Protein AF-A0A923TIR8-F1 (afdb_monomer_lite)

Secondary structure (DSSP, 8-state):
-HHHHHHTT--PPPEE-GGGG-TTS---TTTTT-EEEESSPPTT-S-HHHHHHHHHHHHHHGGG----HHHHHHHHHHHHHHHHHHHH-S---HHHHHHHHHT-EEGGGGGTSSPEE-GGGGGGGT-S--EEEEEEEETTEEEE-S--EE-----

pLDDT: mean 88.92, std 9.32, range [57.0, 98.06]

Structure (mmCIF, N/CA/C/O backbone):
data_AF-A0A923TIR8-F1
#
_entry.id   AF-A0A923TIR8-F1
#
loop_
_atom_site.group_PDB
_atom_site.id
_atom_site.type_symbol
_atom_site.label_atom_id
_atom_site.label_alt_id
_atom_site.label_comp_id
_atom_site.label_asym_id
_atom_site.label_entity_id
_atom_site.label_seq_id
_atom_site.pdbx_PDB_ins_code
_atom_site.Cartn_x
_atom_site.Cartn_y
_atom_site.Cartn_z
_atom_site.occupancy
_atom_site.B_iso_or_equiv
_atom_site.auth_seq_id
_atom_site.auth_comp_id
_atom_site.auth_asym_id
_atom_site.auth_atom_id
_atom_site.pdbx_PDB_model_num
ATOM 1 N N . LEU A 1 1 ? 6.838 9.737 -20.663 1.00 83.56 1 LEU A N 1
ATOM 2 C CA . LEU A 1 1 ? 8.275 10.077 -20.534 1.00 83.56 1 LEU A CA 1
ATOM 3 C C . LEU A 1 1 ? 9.174 8.936 -21.012 1.00 83.56 1 LEU A C 1
ATOM 5 O O . LEU A 1 1 ? 9.885 9.154 -21.979 1.00 83.56 1 LEU A O 1
ATOM 9 N N . GLN A 1 2 ? 9.085 7.731 -20.436 1.00 90.56 2 GLN A N 1
ATOM 10 C CA . GLN A 1 2 ? 9.920 6.571 -20.815 1.00 90.56 2 GLN A CA 1
ATOM 11 C C . GLN A 1 2 ? 9.923 6.267 -22.318 1.00 90.56 2 GLN A C 1
ATOM 13 O O . GLN A 1 2 ? 10.976 6.232 -22.936 1.00 90.56 2 GLN A O 1
ATOM 18 N N . GLN A 1 3 ? 8.749 6.217 -22.954 1.00 89.62 3 GLN A N 1
ATOM 19 C CA . GLN A 1 3 ? 8.660 6.037 -24.408 1.00 89.62 3 GLN A CA 1
ATOM 20 C C . GLN A 1 3 ? 9.440 7.099 -25.210 1.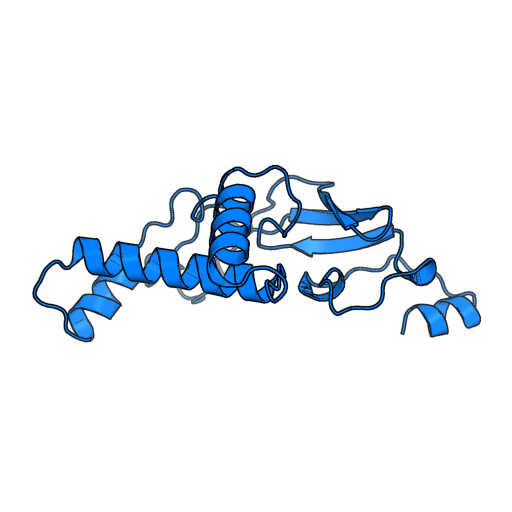00 89.62 3 GLN A C 1
ATOM 22 O O . GLN A 1 3 ? 9.966 6.814 -26.282 1.00 89.62 3 GLN A O 1
ATOM 27 N N . ALA A 1 4 ? 9.508 8.342 -24.722 1.00 92.00 4 ALA A N 1
ATOM 28 C CA . ALA A 1 4 ? 10.291 9.384 -25.378 1.00 92.00 4 ALA A CA 1
ATOM 29 C C . ALA A 1 4 ? 11.801 9.167 -25.185 1.00 92.00 4 ALA A C 1
ATOM 31 O O . ALA A 1 4 ? 12.554 9.400 -26.124 1.00 92.00 4 ALA A O 1
ATOM 32 N N . GLN A 1 5 ? 12.222 8.681 -24.013 1.00 93.56 5 GLN A N 1
ATOM 33 C CA . GLN A 1 5 ? 13.615 8.329 -23.714 1.00 93.56 5 GLN A CA 1
ATOM 34 C C . GLN A 1 5 ? 14.084 7.152 -24.585 1.00 93.56 5 GLN A C 1
ATOM 36 O O . GLN A 1 5 ? 15.131 7.247 -25.223 1.00 93.56 5 GLN A O 1
ATOM 41 N N . ASP A 1 6 ? 13.248 6.122 -24.742 1.00 89.50 6 ASP A N 1
ATOM 42 C CA . ASP A 1 6 ? 13.529 4.984 -25.625 1.00 89.50 6 ASP A CA 1
ATOM 43 C C . ASP A 1 6 ? 13.703 5.398 -27.08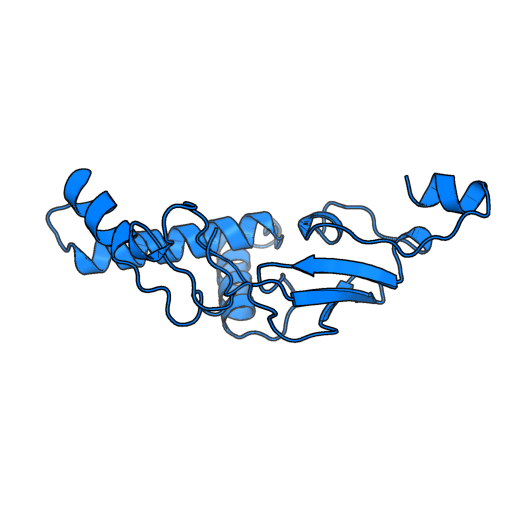9 1.00 89.50 6 ASP A C 1
ATOM 45 O O . ASP A 1 6 ? 14.630 4.935 -27.757 1.00 89.50 6 ASP A O 1
ATOM 49 N N . ARG A 1 7 ? 12.855 6.311 -27.590 1.00 92.81 7 ARG A N 1
ATOM 50 C CA . ARG A 1 7 ? 12.996 6.873 -28.948 1.00 92.81 7 ARG A CA 1
ATOM 51 C C . ARG A 1 7 ? 14.300 7.651 -29.137 1.00 92.81 7 ARG A C 1
ATOM 53 O O . ARG A 1 7 ? 14.779 7.737 -30.260 1.00 92.81 7 ARG A O 1
ATOM 60 N N . ALA A 1 8 ? 14.869 8.189 -28.060 1.00 95.75 8 ALA A N 1
ATOM 61 C CA . ALA A 1 8 ? 16.163 8.867 -28.057 1.00 95.75 8 ALA A CA 1
ATOM 62 C C . ALA A 1 8 ? 17.340 7.920 -27.744 1.00 95.75 8 ALA A C 1
ATOM 64 O O . ALA A 1 8 ? 18.441 8.390 -27.473 1.00 95.75 8 ALA A O 1
ATOM 65 N N . ALA A 1 9 ? 17.111 6.598 -27.741 1.00 93.69 9 ALA A N 1
ATOM 66 C CA . ALA A 1 9 ? 18.085 5.577 -27.349 1.00 93.69 9 ALA A CA 1
ATOM 67 C C . ALA A 1 9 ? 18.675 5.769 -25.934 1.00 93.69 9 ALA A C 1
ATOM 69 O O . ALA A 1 9 ? 19.734 5.228 -25.617 1.00 93.69 9 ALA A O 1
ATOM 70 N N . TYR A 1 10 ? 17.977 6.496 -25.059 1.00 94.50 10 TYR A N 1
ATOM 71 C CA . TYR A 1 10 ? 18.366 6.707 -23.670 1.00 94.50 10 TYR A CA 1
ATOM 72 C C . TYR A 1 10 ? 17.595 5.747 -22.761 1.00 94.50 10 TYR A C 1
ATOM 74 O O . TYR A 1 10 ? 16.377 5.853 -22.637 1.00 94.50 10 TYR A O 1
ATOM 82 N N . ARG A 1 11 ? 18.306 4.809 -22.124 1.00 91.25 11 ARG A N 1
ATOM 83 C CA . ARG A 1 11 ? 17.723 3.715 -21.323 1.00 91.25 11 ARG A CA 1
ATOM 84 C C . ARG A 1 11 ? 18.289 3.693 -19.896 1.00 91.25 11 ARG A C 1
ATOM 86 O O . ARG A 1 11 ? 19.085 2.809 -19.574 1.00 91.25 11 ARG A O 1
ATOM 93 N N . PRO A 1 12 ? 17.969 4.687 -19.049 1.00 94.62 12 PRO A N 1
ATOM 94 C CA . PRO A 1 12 ? 18.410 4.679 -17.661 1.00 94.62 12 PRO A CA 1
ATOM 95 C C . PRO A 1 12 ? 17.671 3.600 -16.861 1.00 94.62 12 PRO A C 1
ATOM 97 O O . PRO A 1 12 ? 16.642 3.072 -17.282 1.00 94.62 12 PRO A O 1
ATOM 100 N N . VAL A 1 13 ? 18.151 3.322 -15.650 1.00 93.94 13 VAL A N 1
ATOM 101 C CA . VAL A 1 13 ? 17.337 2.596 -14.671 1.00 93.94 13 VAL A CA 1
ATOM 102 C C . VAL A 1 13 ? 16.152 3.480 -14.288 1.00 93.94 13 VAL A C 1
ATOM 104 O O . VAL A 1 13 ? 16.331 4.599 -13.809 1.00 93.94 13 VAL A O 1
ATOM 107 N N . HIS A 1 14 ? 14.939 2.978 -14.500 1.00 95.25 14 HIS A N 1
ATOM 108 C CA . HIS A 1 14 ? 13.724 3.677 -14.109 1.00 95.25 14 HIS A CA 1
ATOM 109 C C . HIS A 1 14 ? 13.297 3.283 -12.698 1.00 95.25 14 HIS A C 1
ATOM 111 O O . HIS A 1 14 ? 13.240 2.098 -12.367 1.00 95.25 14 HIS A O 1
ATOM 117 N N . VAL A 1 15 ? 12.950 4.290 -11.899 1.00 95.06 15 VAL A N 1
ATOM 118 C CA . VAL A 1 15 ? 12.338 4.135 -10.579 1.00 95.06 15 VAL A CA 1
ATOM 119 C C . VAL A 1 15 ? 11.064 4.972 -10.543 1.00 95.06 15 VAL A C 1
ATOM 121 O O . VAL A 1 15 ? 11.047 6.093 -11.052 1.00 95.06 15 VAL A O 1
ATOM 124 N N . ALA A 1 16 ? 10.000 4.429 -9.964 1.00 94.56 16 ALA A N 1
ATOM 125 C CA . ALA A 1 16 ? 8.713 5.095 -9.858 1.00 94.56 16 ALA A CA 1
ATOM 126 C C . ALA A 1 16 ? 8.028 4.833 -8.507 1.00 94.56 16 ALA A C 1
ATOM 128 O O . ALA A 1 16 ? 8.452 3.993 -7.712 1.00 94.56 16 ALA A O 1
ATOM 129 N N . VAL A 1 17 ? 6.954 5.580 -8.266 1.00 93.50 17 VAL A N 1
ATOM 130 C CA . VAL A 1 17 ? 6.059 5.437 -7.107 1.00 93.50 17 VAL A CA 1
ATOM 131 C C . VAL A 1 17 ? 4.940 4.423 -7.402 1.00 93.50 17 VAL A C 1
ATOM 133 O O . VAL A 1 17 ? 4.707 4.116 -8.574 1.00 93.50 17 VAL A O 1
ATOM 136 N N . PRO A 1 18 ? 4.194 3.927 -6.397 1.00 91.94 18 PRO A N 1
ATOM 137 C CA . PRO A 1 18 ? 3.235 2.823 -6.562 1.00 91.94 18 PRO A CA 1
ATOM 138 C C . PRO A 1 18 ? 2.137 3.056 -7.599 1.00 91.94 18 PRO A C 1
ATOM 140 O O . PRO A 1 18 ? 1.697 2.115 -8.254 1.00 91.94 18 PRO A O 1
ATOM 143 N N . LEU A 1 19 ? 1.735 4.313 -7.811 1.00 91.81 19 LEU A N 1
ATOM 144 C CA . LEU A 1 19 ? 0.763 4.682 -8.845 1.00 91.81 19 LEU A CA 1
ATOM 145 C C . LEU A 1 19 ? 1.200 4.281 -10.258 1.00 91.81 19 LEU A C 1
ATOM 147 O O . LEU A 1 19 ? 0.364 4.153 -11.143 1.00 91.81 19 LEU A O 1
ATOM 151 N N . PHE A 1 20 ? 2.493 4.050 -10.485 1.00 93.00 20 PHE A N 1
ATOM 152 C CA . PHE A 1 20 ? 3.013 3.633 -11.782 1.00 93.00 20 PHE A CA 1
ATOM 153 C C . PHE A 1 20 ? 2.482 2.273 -12.249 1.00 93.00 20 PHE A C 1
ATOM 155 O O . PHE A 1 20 ? 2.419 2.032 -13.451 1.00 93.00 20 PHE A O 1
ATOM 162 N N . VAL A 1 21 ? 2.090 1.400 -11.320 1.00 90.19 21 VAL A N 1
ATOM 163 C CA . VAL A 1 21 ? 1.509 0.075 -11.605 1.00 90.19 21 VAL A CA 1
ATOM 164 C C . VAL A 1 21 ? 0.009 0.026 -11.328 1.00 90.19 21 VAL A C 1
ATOM 166 O O . VAL A 1 21 ? -0.581 -1.051 -11.252 1.00 90.19 21 VAL A O 1
ATOM 169 N N . ASP A 1 22 ? -0.619 1.191 -11.174 1.00 89.38 22 ASP A N 1
ATOM 170 C CA . ASP A 1 22 ? -2.065 1.296 -11.069 1.00 89.38 22 ASP A CA 1
ATOM 171 C C . ASP A 1 22 ? -2.729 0.750 -12.350 1.00 89.38 22 ASP A C 1
ATOM 173 O O . ASP A 1 22 ? -2.237 1.022 -13.451 1.00 89.38 22 ASP A O 1
ATOM 177 N N . PRO A 1 23 ? -3.854 0.017 -12.256 1.00 86.31 23 PRO A N 1
ATOM 178 C CA . PRO A 1 23 ? -4.559 -0.489 -13.435 1.00 86.31 23 PRO A CA 1
ATOM 179 C C . PRO A 1 23 ? -4.998 0.594 -14.430 1.00 86.31 23 PRO A C 1
ATOM 181 O O . PRO A 1 23 ? -5.255 0.285 -15.592 1.00 86.31 23 PRO A O 1
ATOM 184 N N . THR A 1 24 ? -5.111 1.851 -13.991 1.00 84.06 24 THR A N 1
ATOM 185 C CA . THR A 1 24 ? -5.435 2.993 -14.859 1.00 84.06 24 THR A CA 1
ATOM 186 C C . THR A 1 24 ? -4.231 3.512 -15.651 1.00 84.06 24 THR A C 1
ATOM 188 O O . THR A 1 24 ? -4.408 4.238 -16.633 1.00 84.06 24 THR A O 1
ATOM 191 N N . VAL A 1 25 ? -3.007 3.122 -15.281 1.00 87.38 25 VAL A N 1
ATOM 192 C CA . VAL A 1 25 ? -1.784 3.481 -16.002 1.00 87.38 25 VAL A CA 1
ATOM 193 C C . VAL A 1 25 ? -1.513 2.461 -17.100 1.00 87.38 25 VAL A C 1
ATOM 195 O O . VAL A 1 25 ? -1.393 1.258 -16.865 1.00 87.38 25 VAL A O 1
ATOM 198 N N . ARG A 1 26 ? -1.365 2.957 -18.333 1.00 86.69 26 ARG A N 1
ATOM 199 C CA . ARG A 1 26 ? -1.041 2.124 -19.492 1.00 86.69 26 ARG A CA 1
ATOM 200 C C . ARG A 1 26 ? 0.351 1.506 -19.339 1.00 86.69 26 ARG A C 1
ATOM 202 O O . ARG A 1 26 ? 1.356 2.196 -19.492 1.00 86.69 26 ARG A O 1
ATOM 209 N N . GLN A 1 27 ? 0.384 0.195 -19.127 1.00 89.06 27 GLN A N 1
ATOM 210 C CA . GLN A 1 27 ? 1.609 -0.603 -19.165 1.00 89.06 27 GLN A CA 1
ATOM 211 C C . GLN A 1 27 ? 2.004 -0.952 -20.605 1.00 89.06 27 GLN A C 1
ATOM 213 O O . GLN A 1 27 ? 1.163 -0.983 -21.511 1.00 89.06 27 GLN A O 1
ATOM 218 N N . GLY A 1 28 ? 3.288 -1.225 -20.828 1.00 88.88 28 GLY A N 1
ATOM 219 C CA . GLY A 1 28 ? 3.791 -1.648 -22.131 1.00 88.88 28 GLY A CA 1
ATOM 220 C C . GLY A 1 28 ? 5.280 -1.992 -22.112 1.00 88.88 28 GLY A C 1
ATOM 221 O O . GLY A 1 28 ? 5.912 -1.931 -21.062 1.00 88.88 28 GLY A O 1
ATOM 222 N N . PRO A 1 29 ? 5.876 -2.306 -23.275 1.00 91.00 29 PRO A N 1
ATOM 223 C CA . PRO A 1 29 ? 7.280 -2.719 -23.353 1.00 91.00 29 PRO A CA 1
ATOM 224 C C . PRO A 1 29 ? 8.267 -1.723 -22.731 1.00 91.00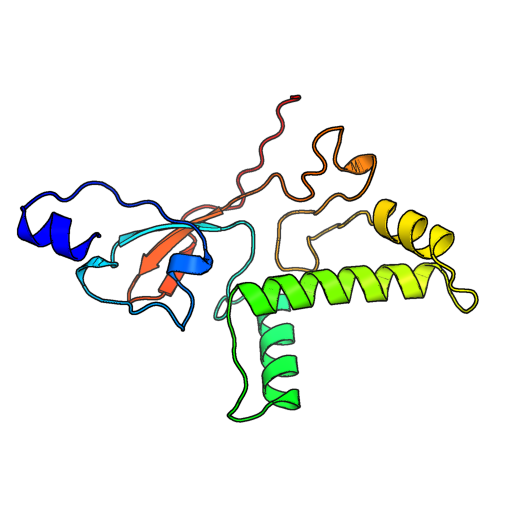 29 PRO A C 1
ATOM 226 O O . PRO A 1 29 ? 9.294 -2.126 -22.205 1.00 91.00 29 PRO A O 1
ATOM 229 N N . THR A 1 30 ? 7.939 -0.429 -22.757 1.00 90.56 30 THR A N 1
ATOM 230 C CA . THR A 1 30 ? 8.781 0.648 -22.214 1.00 90.56 30 THR A CA 1
ATOM 231 C C . THR A 1 30 ? 8.680 0.793 -20.692 1.00 90.56 30 THR A C 1
ATOM 233 O O . THR A 1 30 ? 9.460 1.531 -20.102 1.00 90.56 30 THR A O 1
ATOM 236 N N . THR A 1 31 ? 7.681 0.169 -20.052 1.00 92.00 31 THR A N 1
ATOM 237 C CA . THR A 1 31 ? 7.505 0.201 -18.587 1.00 92.00 31 THR A CA 1
ATOM 238 C C . THR A 1 31 ? 8.127 -1.019 -17.911 1.00 92.00 31 THR A C 1
ATOM 240 O O . THR A 1 31 ? 8.430 -0.974 -16.716 1.00 92.00 31 THR A O 1
ATOM 243 N N . GLU A 1 32 ? 8.362 -2.087 -18.673 1.00 93.50 32 GLU A N 1
ATOM 244 C CA . GLU A 1 32 ? 8.945 -3.335 -18.196 1.00 93.50 32 GLU A CA 1
ATOM 245 C C . GLU A 1 32 ? 10.314 -3.105 -17.546 1.00 93.50 32 GLU A C 1
ATOM 247 O O . GLU A 1 32 ? 11.150 -2.336 -18.019 1.00 93.50 32 GLU A O 1
ATOM 252 N N . GLY A 1 33 ? 10.545 -3.773 -16.420 1.00 95.06 33 GLY A N 1
ATOM 253 C CA . GLY A 1 33 ? 11.786 -3.660 -15.669 1.00 95.06 33 GLY A CA 1
ATOM 254 C C . GLY A 1 33 ? 11.949 -2.380 -14.847 1.00 95.06 33 GLY A C 1
ATOM 255 O O . GLY A 1 33 ? 12.931 -2.292 -14.110 1.00 95.06 33 GLY A O 1
ATOM 256 N N . THR A 1 34 ? 10.995 -1.443 -14.903 1.00 96.50 34 THR A N 1
ATOM 257 C CA . THR A 1 34 ? 10.939 -0.293 -13.985 1.00 96.50 34 THR A CA 1
ATOM 258 C C . THR A 1 34 ? 10.860 -0.788 -12.544 1.00 96.50 34 THR A C 1
ATOM 260 O O . THR A 1 34 ? 10.051 -1.662 -12.225 1.00 96.50 34 THR A O 1
ATOM 263 N N . PHE A 1 35 ? 11.684 -0.229 -11.662 1.00 97.12 35 PHE A N 1
ATOM 264 C CA . PHE A 1 35 ? 11.563 -0.464 -10.230 1.00 97.12 35 PHE A CA 1
ATOM 265 C C . PHE A 1 35 ? 10.488 0.440 -9.640 1.00 97.12 35 PHE A C 1
ATOM 267 O O . PHE A 1 35 ? 10.365 1.605 -10.011 1.00 97.12 35 PHE A O 1
ATOM 274 N N . VAL A 1 36 ? 9.715 -0.082 -8.698 1.00 95.94 36 VAL A N 1
ATOM 275 C CA . VAL A 1 36 ? 8.670 0.674 -8.014 1.00 95.94 36 VAL A CA 1
ATOM 276 C C . VAL A 1 36 ? 8.878 0.537 -6.517 1.00 95.94 36 VAL A C 1
ATOM 278 O O . VAL A 1 36 ? 8.862 -0.576 -5.986 1.00 95.94 36 VAL A O 1
ATOM 281 N N . ALA A 1 37 ? 9.097 1.665 -5.849 1.00 95.06 37 ALA A N 1
ATOM 282 C CA . ALA A 1 37 ? 9.176 1.718 -4.397 1.00 95.06 37 ALA A CA 1
ATOM 283 C C . ALA A 1 37 ? 7.752 1.734 -3.836 1.00 95.06 37 ALA A C 1
ATOM 285 O O . ALA A 1 37 ? 6.993 2.660 -4.115 1.00 95.06 37 ALA A O 1
ATOM 286 N N . THR A 1 38 ? 7.380 0.692 -3.095 1.00 93.12 38 THR A N 1
ATOM 287 C CA . THR A 1 38 ? 6.029 0.510 -2.556 1.00 93.12 38 THR A CA 1
ATOM 288 C C . THR A 1 38 ? 6.046 0.468 -1.043 1.00 93.12 38 THR A C 1
ATOM 290 O O . THR A 1 38 ? 6.801 -0.293 -0.448 1.00 93.12 38 THR A O 1
ATOM 293 N N . ASP A 1 39 ? 5.177 1.258 -0.439 1.00 92.69 39 ASP A N 1
ATOM 294 C CA . ASP A 1 39 ? 4.919 1.363 0.995 1.00 92.69 39 ASP A CA 1
ATOM 295 C C . ASP A 1 39 ? 3.836 0.379 1.472 1.00 92.69 39 ASP A C 1
ATOM 297 O O . ASP A 1 39 ? 3.700 0.145 2.670 1.00 92.69 39 ASP A O 1
ATOM 301 N N . LEU A 1 40 ? 3.106 -0.233 0.531 1.00 93.31 40 LEU A N 1
ATOM 302 C CA . LEU A 1 40 ? 2.004 -1.163 0.767 1.00 93.31 40 LEU A CA 1
ATOM 303 C C . LEU A 1 40 ? 2.120 -2.426 -0.104 1.00 93.31 40 LEU A C 1
ATOM 305 O O . LEU A 1 40 ? 2.722 -2.439 -1.180 1.00 93.31 40 LEU A O 1
ATOM 309 N N . GLU A 1 41 ? 1.471 -3.497 0.338 1.00 93.69 41 GLU A N 1
ATOM 310 C CA . GLU A 1 41 ? 1.059 -4.608 -0.506 1.00 93.69 41 GLU A CA 1
ATOM 311 C C . GLU A 1 41 ? 0.072 -4.117 -1.570 1.00 93.69 41 GLU A C 1
ATOM 313 O O . GLU A 1 41 ? -0.892 -3.410 -1.274 1.00 93.69 41 GLU A O 1
ATOM 318 N N . LEU A 1 42 ? 0.311 -4.509 -2.820 1.00 91.56 42 LEU A N 1
ATOM 319 C CA . LEU A 1 42 ? -0.472 -4.065 -3.970 1.00 91.56 42 LEU A CA 1
ATOM 320 C C . LEU A 1 42 ? -1.569 -5.074 -4.342 1.00 91.56 42 LEU A C 1
ATOM 322 O O . LEU A 1 42 ? -1.417 -6.270 -4.072 1.00 91.56 42 LEU A O 1
ATOM 326 N N . PRO A 1 43 ? -2.650 -4.632 -5.015 1.00 92.12 43 PRO A N 1
ATOM 327 C CA . PRO A 1 43 ? -3.627 -5.542 -5.606 1.00 92.12 43 PRO A CA 1
ATOM 328 C C . PRO A 1 43 ? -2.963 -6.629 -6.461 1.00 92.12 43 PRO A C 1
ATOM 330 O O . PRO A 1 43 ? -2.004 -6.373 -7.191 1.00 92.12 43 PRO A O 1
ATOM 333 N N . GLY A 1 44 ? -3.474 -7.853 -6.366 1.00 90.06 44 GLY A N 1
ATOM 334 C CA . GLY A 1 44 ? -2.921 -9.038 -7.014 1.00 90.06 44 GLY A CA 1
ATOM 335 C C . GLY A 1 44 ? -1.786 -9.730 -6.252 1.00 90.06 44 GLY A C 1
ATOM 336 O O . GLY A 1 44 ? -1.346 -10.791 -6.701 1.00 90.06 44 GLY A O 1
ATOM 337 N N . SER A 1 45 ? -1.316 -9.192 -5.118 1.00 90.38 45 SER A N 1
ATOM 338 C CA . SER A 1 45 ? -0.342 -9.898 -4.276 1.00 90.38 45 SER A CA 1
ATOM 339 C C . SER A 1 45 ? -0.967 -11.099 -3.553 1.00 90.38 45 SER A C 1
ATOM 341 O O . SER A 1 45 ? -2.184 -11.217 -3.391 1.00 90.38 45 SER A O 1
ATOM 343 N N . SER A 1 46 ? -0.125 -12.034 -3.112 1.00 91.19 46 SER A N 1
ATOM 344 C CA . SER A 1 46 ? -0.566 -13.241 -2.406 1.00 91.19 46 SER A CA 1
ATOM 345 C C . SER A 1 46 ? -0.918 -13.006 -0.934 1.00 91.19 46 SER A C 1
ATOM 347 O O . SER A 1 46 ? -1.368 -13.951 -0.278 1.00 91.19 46 SER A O 1
ATOM 349 N N . ALA A 1 47 ? -0.723 -11.789 -0.413 1.00 92.44 47 ALA A N 1
ATOM 350 C CA . ALA A 1 47 ? -0.972 -11.453 0.983 1.00 92.44 47 ALA A CA 1
ATOM 351 C C . ALA A 1 47 ? -2.447 -11.713 1.367 1.00 92.44 47 ALA A C 1
ATOM 353 O O . ALA A 1 47 ? -3.355 -11.300 0.636 1.00 92.44 47 ALA A O 1
ATOM 354 N N . PRO A 1 48 ? -2.730 -12.362 2.515 1.00 95.62 48 PRO A N 1
ATOM 355 C CA . PRO A 1 48 ? -4.104 -12.628 2.945 1.00 95.62 48 PRO A CA 1
ATOM 356 C C . PRO A 1 48 ? -4.973 -11.367 3.043 1.00 95.62 48 PRO A C 1
ATOM 358 O O . PRO A 1 48 ? -6.130 -11.390 2.630 1.00 95.62 48 PRO A O 1
ATOM 361 N N . ALA A 1 49 ? -4.403 -10.256 3.516 1.00 95.12 49 ALA A N 1
ATOM 362 C CA . ALA A 1 49 ? -5.114 -8.987 3.637 1.00 95.12 49 ALA A CA 1
ATOM 363 C C . ALA A 1 49 ? -5.506 -8.395 2.270 1.00 95.12 49 ALA A C 1
ATOM 365 O O . ALA A 1 49 ? -6.610 -7.869 2.127 1.00 95.12 49 ALA A O 1
ATOM 366 N N . VAL A 1 50 ? -4.661 -8.557 1.241 1.00 95.69 50 VAL A N 1
ATOM 367 C CA . VAL A 1 50 ? -5.003 -8.174 -0.140 1.00 95.69 50 VAL A CA 1
ATOM 368 C C . VAL A 1 50 ? -6.177 -9.009 -0.640 1.00 95.69 50 VAL A C 1
ATOM 370 O O . VAL A 1 50 ? -7.145 -8.450 -1.145 1.00 95.69 50 VAL A O 1
ATOM 373 N N . LYS A 1 51 ? -6.159 -10.331 -0.431 1.00 97.31 51 LYS A N 1
ATOM 374 C CA . LYS A 1 51 ? -7.278 -11.206 -0.826 1.00 97.31 51 LYS A CA 1
ATOM 375 C C . LYS A 1 51 ? -8.588 -10.833 -0.126 1.00 97.31 51 LYS A C 1
ATOM 377 O O . LYS A 1 51 ? -9.634 -10.835 -0.772 1.00 97.31 51 LYS A O 1
ATOM 382 N N . GLU A 1 52 ? -8.533 -10.495 1.163 1.00 97.12 52 GLU A N 1
ATOM 383 C CA . GLU A 1 52 ? -9.684 -9.998 1.929 1.00 97.12 52 GLU A CA 1
ATOM 384 C C . GLU A 1 52 ? -10.252 -8.714 1.307 1.00 97.12 52 GLU A C 1
ATOM 386 O O . GLU A 1 52 ? -11.448 -8.649 1.018 1.00 97.12 52 GLU A O 1
ATOM 391 N N . TYR A 1 53 ? -9.393 -7.722 1.051 1.00 97.44 53 TYR A N 1
ATOM 392 C CA . TYR A 1 53 ? -9.779 -6.467 0.407 1.00 97.44 53 TYR A CA 1
ATOM 393 C C . TYR A 1 53 ? -10.412 -6.708 -0.963 1.00 97.44 53 TYR A C 1
ATOM 395 O O . TYR A 1 53 ? -11.520 -6.240 -1.230 1.00 97.44 53 TYR A O 1
ATOM 403 N N . GLU A 1 54 ? -9.758 -7.486 -1.824 1.00 97.00 54 GLU A N 1
ATOM 404 C CA . GLU A 1 54 ? -10.274 -7.727 -3.164 1.00 97.00 54 GLU A CA 1
ATOM 405 C C . GLU A 1 54 ? -11.622 -8.454 -3.143 1.00 97.00 54 GLU A C 1
ATOM 407 O O . GLU A 1 54 ? -12.510 -8.129 -3.934 1.00 97.00 54 GLU A O 1
ATOM 412 N N . ALA A 1 55 ? -11.801 -9.422 -2.240 1.00 97.88 55 ALA A N 1
ATOM 413 C CA . ALA A 1 55 ? -13.073 -10.112 -2.066 1.00 97.88 55 ALA A CA 1
ATOM 414 C C . ALA A 1 55 ? -14.171 -9.153 -1.578 1.00 97.88 55 ALA A C 1
ATOM 416 O O . ALA A 1 55 ? -15.276 -9.164 -2.123 1.00 97.88 55 ALA A O 1
ATOM 417 N N . ALA A 1 56 ? -13.871 -8.291 -0.601 1.00 97.50 56 ALA A N 1
ATOM 418 C CA . ALA A 1 56 ? -14.815 -7.311 -0.066 1.00 97.50 56 ALA A CA 1
ATOM 419 C C . ALA A 1 56 ? -15.254 -6.280 -1.121 1.00 97.50 56 ALA A C 1
ATOM 421 O O . ALA A 1 56 ? -16.450 -5.994 -1.257 1.00 97.50 56 ALA A O 1
ATOM 422 N N . VAL A 1 57 ? -14.310 -5.765 -1.915 1.00 97.06 57 VAL A N 1
ATOM 423 C CA . VAL A 1 57 ? -14.598 -4.806 -2.991 1.00 97.06 57 VAL A CA 1
ATOM 424 C C . VAL A 1 57 ? -15.382 -5.478 -4.117 1.00 97.06 57 VAL A C 1
ATOM 426 O O . VAL A 1 57 ? -16.411 -4.952 -4.541 1.00 97.06 57 VAL A O 1
ATOM 429 N N . ARG A 1 58 ? -14.978 -6.674 -4.570 1.00 97.44 58 ARG A N 1
ATOM 430 C CA . ARG A 1 58 ? -15.722 -7.415 -5.607 1.00 97.44 58 ARG A CA 1
ATOM 431 C C . ARG A 1 58 ? -17.140 -7.761 -5.156 1.00 97.44 58 ARG A C 1
ATOM 433 O O . ARG A 1 58 ? -18.070 -7.601 -5.940 1.00 97.44 58 ARG A O 1
ATOM 440 N N . LYS A 1 59 ? -17.328 -8.170 -3.898 1.00 98.06 59 LYS A N 1
ATOM 441 C CA . LYS A 1 59 ? -18.657 -8.440 -3.330 1.00 98.06 59 LYS A CA 1
ATOM 442 C C . LYS A 1 59 ? -19.549 -7.196 -3.339 1.00 98.06 59 LYS A C 1
ATOM 444 O O . LYS A 1 59 ? -20.733 -7.308 -3.635 1.00 98.06 59 LYS A O 1
ATOM 449 N N . SER A 1 60 ? -18.988 -6.030 -3.024 1.00 96.94 60 SER A N 1
ATOM 450 C CA . SER A 1 60 ? -19.747 -4.777 -2.915 1.00 96.94 60 SER A CA 1
ATOM 451 C C . SER A 1 60 ? -20.066 -4.140 -4.270 1.00 96.94 60 SER A C 1
ATOM 453 O O . SER A 1 60 ? -21.142 -3.574 -4.447 1.00 96.94 60 SER A O 1
ATOM 455 N N . PHE A 1 61 ? -19.145 -4.222 -5.234 1.00 96.25 61 PHE A N 1
ATOM 456 C CA . PHE A 1 61 ? -19.234 -3.455 -6.484 1.00 96.25 61 PHE A CA 1
ATOM 457 C C . PHE A 1 61 ? -19.392 -4.312 -7.748 1.00 96.25 61 PHE A C 1
ATOM 459 O O . PHE A 1 61 ? -19.687 -3.768 -8.816 1.00 96.25 61 PHE A O 1
ATOM 466 N N . GLY A 1 62 ? -19.234 -5.636 -7.655 1.00 96.00 62 GLY A N 1
ATOM 467 C CA . GLY A 1 62 ? -19.362 -6.557 -8.784 1.00 96.00 62 GLY A CA 1
ATOM 468 C C . GLY A 1 62 ? -18.422 -6.190 -9.933 1.00 96.00 62 GLY A C 1
ATOM 469 O O . GLY A 1 62 ? -17.229 -5.973 -9.729 1.00 96.00 62 GLY A O 1
ATOM 470 N N . SER A 1 63 ? -18.968 -6.066 -11.145 1.00 94.00 63 SER A N 1
ATOM 471 C CA . SER A 1 63 ? -18.216 -5.681 -12.349 1.00 94.00 63 SER A CA 1
ATOM 472 C C . SER A 1 63 ? -17.647 -4.258 -12.313 1.00 94.00 63 SER A C 1
ATOM 474 O O . SER A 1 63 ? -16.748 -3.949 -13.088 1.00 94.00 63 SER A O 1
ATOM 476 N N . ARG A 1 64 ? -18.141 -3.391 -11.418 1.00 93.69 64 ARG A N 1
ATOM 477 C CA . ARG A 1 64 ? -17.635 -2.020 -11.234 1.00 93.69 64 ARG A CA 1
ATOM 478 C C . ARG A 1 64 ? -16.486 -1.936 -10.227 1.00 93.69 64 ARG A C 1
ATOM 480 O O . ARG A 1 64 ? -16.003 -0.840 -9.958 1.00 93.69 64 ARG A O 1
ATOM 487 N N . ALA A 1 65 ? -16.075 -3.059 -9.638 1.00 93.19 65 ALA A N 1
ATOM 488 C CA . ALA A 1 65 ? -14.977 -3.099 -8.683 1.00 93.19 65 ALA A CA 1
ATOM 489 C C . ALA A 1 65 ? -13.676 -2.578 -9.312 1.00 93.19 65 ALA A C 1
ATOM 491 O O . ALA A 1 65 ? -13.206 -3.106 -10.318 1.00 93.19 65 ALA A O 1
ATOM 492 N N . GLN A 1 66 ? -13.070 -1.574 -8.677 1.00 90.81 66 GLN A N 1
ATOM 493 C CA . GLN A 1 66 ? -11.745 -1.073 -9.029 1.00 90.81 66 GLN A CA 1
ATOM 494 C C . GLN A 1 66 ? -10.756 -1.481 -7.940 1.00 90.81 66 GLN A C 1
ATOM 496 O O . GLN A 1 66 ? -10.886 -1.081 -6.786 1.00 90.81 66 GLN 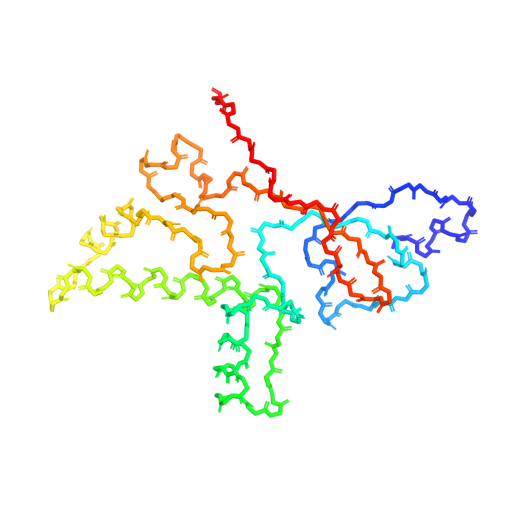A O 1
ATOM 501 N N . LEU A 1 67 ? -9.782 -2.313 -8.307 1.00 93.50 67 LEU A N 1
ATOM 502 C CA . LEU A 1 67 ? -8.758 -2.823 -7.398 1.00 93.50 67 LEU A CA 1
ATOM 503 C C . LEU A 1 67 ? -7.445 -2.129 -7.707 1.00 93.50 67 LEU A C 1
ATOM 505 O O . LEU A 1 67 ? -6.705 -2.551 -8.589 1.00 93.50 67 LEU A O 1
ATOM 509 N N . ASN A 1 68 ? -7.191 -1.035 -7.007 1.00 92.25 68 ASN A N 1
ATOM 510 C CA . ASN A 1 68 ? -6.047 -0.182 -7.271 1.00 92.25 68 ASN A CA 1
ATOM 511 C C . ASN A 1 68 ? -5.362 0.259 -5.971 1.00 92.25 68 ASN A C 1
ATOM 513 O O . ASN A 1 68 ? -5.843 -0.028 -4.871 1.00 92.25 68 ASN A O 1
ATOM 517 N N . TYR A 1 69 ? -4.213 0.917 -6.106 1.00 92.00 69 TYR A N 1
ATOM 518 C CA . TYR A 1 69 ? -3.384 1.330 -4.973 1.00 92.00 69 TYR A CA 1
ATOM 519 C C . TYR A 1 69 ? -4.116 2.314 -4.044 1.00 92.00 69 TYR A C 1
ATOM 521 O O . TYR A 1 69 ? -4.089 2.157 -2.824 1.00 92.00 69 TYR A O 1
ATOM 529 N N . ILE A 1 70 ? -4.851 3.275 -4.613 1.00 93.06 70 ILE A N 1
ATOM 530 C CA . ILE A 1 70 ? -5.630 4.259 -3.845 1.00 93.06 70 ILE A CA 1
ATOM 531 C C . ILE A 1 70 ? -6.743 3.587 -3.029 1.00 93.06 70 ILE A C 1
ATOM 533 O O . ILE A 1 70 ? -6.971 3.937 -1.872 1.00 93.06 70 ILE A O 1
ATOM 537 N N . GLY A 1 71 ? -7.412 2.583 -3.595 1.00 94.38 71 GLY A N 1
ATOM 538 C CA . GLY A 1 71 ? -8.430 1.811 -2.890 1.00 94.38 71 GLY A CA 1
ATOM 539 C C . GLY A 1 71 ? -7.858 1.023 -1.709 1.00 94.38 71 GLY A C 1
ATOM 540 O O . GLY A 1 71 ? -8.497 0.957 -0.660 1.00 94.38 71 GLY A O 1
ATOM 541 N N . VAL A 1 72 ? -6.629 0.505 -1.831 1.00 94.50 72 VAL A N 1
ATOM 542 C CA . VAL A 1 72 ? -5.918 -0.131 -0.709 1.00 94.50 72 VAL A CA 1
ATOM 543 C C . VAL A 1 72 ? -5.622 0.881 0.401 1.00 94.50 72 VAL A C 1
ATOM 545 O O . VAL A 1 72 ? -5.895 0.589 1.565 1.00 94.50 72 VAL A O 1
ATOM 548 N N . GLN A 1 73 ? -5.144 2.087 0.071 1.00 92.75 73 GLN A N 1
ATOM 549 C CA . GLN A 1 73 ? -4.945 3.144 1.074 1.00 92.75 73 GLN A CA 1
ATOM 550 C C . GLN A 1 73 ? -6.246 3.478 1.816 1.00 92.75 73 GLN A C 1
ATOM 552 O O . GLN A 1 73 ? -6.269 3.529 3.047 1.00 92.75 73 GLN A O 1
ATOM 557 N N . GLY A 1 74 ? -7.347 3.648 1.075 1.00 93.94 74 GLY A N 1
ATOM 558 C CA . GLY A 1 74 ? -8.665 3.899 1.657 1.00 93.94 74 GLY A CA 1
ATOM 559 C C . GLY A 1 74 ? -9.136 2.762 2.569 1.00 93.94 74 GLY A C 1
ATOM 560 O O . GLY A 1 74 ? -9.668 3.014 3.648 1.00 93.94 74 GLY A O 1
ATOM 561 N N . TRP A 1 75 ? -8.890 1.509 2.179 1.00 94.88 75 TRP A N 1
ATOM 562 C CA . TRP A 1 75 ? -9.211 0.329 2.983 1.00 94.88 75 TRP A CA 1
ATOM 563 C C . TRP A 1 75 ? -8.434 0.283 4.302 1.00 94.88 75 TRP A C 1
ATOM 565 O O . TRP A 1 75 ? -9.026 0.039 5.354 1.00 94.88 75 TRP A O 1
ATOM 575 N N . ILE A 1 76 ? -7.128 0.560 4.268 1.00 93.00 76 ILE A N 1
ATOM 576 C CA . ILE A 1 76 ? -6.281 0.620 5.468 1.00 93.00 76 ILE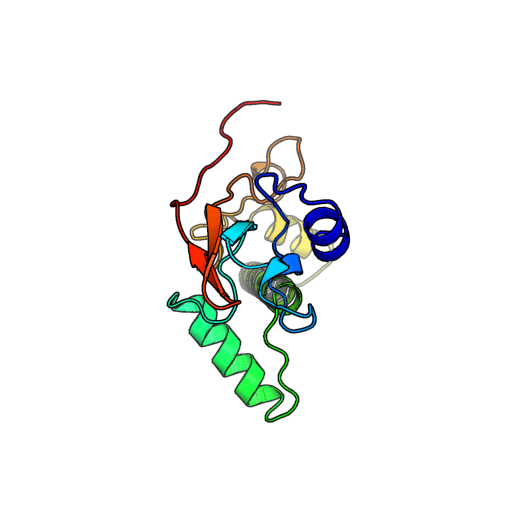 A CA 1
ATOM 577 C C . ILE A 1 76 ? -6.753 1.742 6.397 1.00 93.00 76 ILE A C 1
ATOM 579 O O . ILE A 1 76 ? -6.945 1.505 7.590 1.00 93.00 76 ILE A O 1
ATOM 583 N N . GLY A 1 77 ? -7.010 2.936 5.852 1.00 91.38 77 GLY A N 1
ATOM 584 C CA . GLY A 1 77 ? -7.545 4.064 6.618 1.00 91.38 77 GLY A CA 1
ATOM 585 C C . GLY A 1 77 ? -8.890 3.740 7.276 1.00 91.38 77 GLY A C 1
ATOM 586 O O . GLY A 1 77 ? -9.083 4.012 8.460 1.00 91.38 77 GLY A O 1
ATOM 587 N N . ALA A 1 78 ? -9.796 3.080 6.550 1.00 93.56 78 ALA A N 1
ATOM 588 C CA . ALA A 1 78 ? -11.079 2.635 7.090 1.00 93.56 78 ALA A CA 1
ATOM 589 C C . ALA A 1 78 ? -10.917 1.567 8.185 1.00 93.56 78 ALA A C 1
ATOM 591 O O . ALA A 1 78 ? -11.604 1.632 9.205 1.00 93.56 78 ALA A O 1
ATOM 592 N N . LYS A 1 79 ? -9.996 0.606 8.019 1.00 91.75 79 LYS A N 1
ATOM 593 C CA . LYS A 1 79 ? -9.684 -0.386 9.059 1.00 91.75 79 LYS A CA 1
ATOM 594 C C . LYS A 1 79 ? -9.153 0.279 10.328 1.00 91.75 79 LYS A C 1
ATOM 596 O O . LYS A 1 79 ? -9.655 -0.033 11.404 1.00 91.75 79 LYS A O 1
ATOM 601 N N . ALA A 1 80 ? -8.215 1.216 10.200 1.00 89.31 80 ALA A N 1
ATOM 602 C CA . ALA A 1 80 ? -7.686 1.973 11.334 1.00 89.31 80 ALA A CA 1
ATOM 603 C C . ALA A 1 80 ? -8.783 2.781 12.046 1.00 89.31 80 ALA A C 1
ATOM 605 O O . ALA A 1 80 ? -8.871 2.778 13.272 1.00 89.31 80 ALA A O 1
ATOM 606 N N . PHE A 1 81 ? -9.674 3.413 11.281 1.00 91.06 81 PHE A N 1
ATOM 607 C CA . PHE A 1 81 ? -10.812 4.149 11.822 1.00 91.06 81 PHE A CA 1
ATOM 608 C C . PHE A 1 81 ? -11.790 3.243 12.590 1.00 91.06 81 PHE A C 1
ATOM 610 O O . PHE A 1 81 ? -12.153 3.544 13.725 1.00 91.06 81 PHE A O 1
ATOM 617 N N . VAL A 1 82 ? -12.189 2.106 12.010 1.00 92.00 82 VAL A N 1
ATOM 618 C CA . VAL A 1 82 ? -13.097 1.143 12.662 1.00 92.00 82 VAL A CA 1
ATOM 619 C C . VAL A 1 82 ? -12.465 0.533 13.914 1.00 92.00 82 VAL A C 1
ATOM 621 O O . VAL A 1 82 ? -13.155 0.342 14.915 1.00 92.00 82 VAL A O 1
ATOM 624 N N . ASP A 1 83 ? -11.168 0.237 13.877 1.00 89.62 83 ASP A N 1
ATOM 625 C CA . ASP A 1 83 ? -10.414 -0.243 15.035 1.00 89.62 83 ASP A CA 1
ATOM 626 C C . ASP A 1 83 ? -10.413 0.788 16.178 1.00 89.62 83 ASP A C 1
ATOM 628 O O . ASP A 1 83 ? -10.753 0.457 17.316 1.00 89.62 83 ASP A O 1
ATOM 632 N N . ALA A 1 84 ? -10.164 2.065 15.867 1.00 90.62 84 ALA A N 1
ATOM 633 C CA . ALA A 1 84 ? -10.253 3.149 16.843 1.00 90.62 84 ALA A CA 1
ATOM 634 C C . ALA A 1 84 ? -11.665 3.278 17.444 1.00 90.62 84 ALA A C 1
ATOM 636 O O . ALA A 1 84 ? -11.800 3.335 18.666 1.00 90.62 84 ALA A O 1
ATOM 637 N N . LEU A 1 85 ? -12.721 3.244 16.621 1.00 93.50 85 LEU A N 1
ATOM 638 C CA . LEU A 1 85 ? -14.110 3.296 17.100 1.00 93.50 85 LEU A CA 1
ATOM 639 C C . LEU A 1 85 ? -14.450 2.142 18.053 1.00 93.50 85 LEU A C 1
ATOM 641 O O . LEU A 1 85 ? -15.106 2.356 19.072 1.00 93.50 85 LEU A O 1
ATOM 645 N N . ARG A 1 86 ? -13.974 0.924 17.762 1.00 91.94 86 ARG A N 1
ATOM 646 C CA . ARG A 1 86 ? -14.173 -0.240 18.641 1.00 91.94 86 ARG A CA 1
ATOM 647 C C . ARG A 1 86 ? -13.527 -0.051 20.012 1.00 91.94 86 ARG A C 1
ATOM 649 O O . ARG A 1 86 ? -14.107 -0.491 21.000 1.00 91.94 86 ARG A O 1
ATOM 656 N N . ARG A 1 87 ? -12.367 0.613 20.081 1.00 91.06 87 ARG A N 1
ATOM 657 C CA . ARG A 1 87 ? -11.689 0.927 21.352 1.00 91.06 87 ARG A CA 1
ATOM 658 C C . ARG A 1 87 ? -12.408 2.004 22.167 1.00 91.06 87 ARG A C 1
ATOM 660 O O . ARG A 1 87 ? -12.367 1.946 23.390 1.00 91.06 87 ARG A O 1
ATOM 667 N N . ILE A 1 88 ? -13.050 2.971 21.510 1.00 94.25 88 ILE A N 1
ATOM 668 C CA . ILE A 1 88 ? -13.812 4.044 22.176 1.00 94.25 88 ILE A CA 1
ATOM 669 C C . ILE A 1 88 ? -15.121 3.502 22.764 1.00 94.25 88 ILE A C 1
ATOM 671 O O . ILE A 1 88 ? -15.513 3.868 23.872 1.00 94.25 88 ILE A O 1
ATOM 675 N N . GLY A 1 89 ? -15.805 2.625 22.024 1.00 90.62 89 GLY A N 1
ATOM 676 C CA . GLY A 1 89 ? -17.117 2.115 22.404 1.00 90.62 89 GLY A CA 1
ATOM 677 C C . GLY A 1 89 ? -18.252 3.107 22.090 1.00 90.62 89 GLY A C 1
ATOM 678 O O . GLY A 1 89 ? -18.178 3.840 21.106 1.00 90.62 89 GLY A O 1
ATOM 679 N N . PRO A 1 90 ? -19.348 3.125 22.870 1.00 92.38 90 PRO A N 1
ATOM 680 C CA . PRO A 1 90 ? -20.610 3.755 22.463 1.00 92.38 90 PRO A CA 1
ATOM 681 C C . PRO A 1 90 ? -20.634 5.290 22.515 1.00 92.38 90 PRO A C 1
ATOM 683 O O . PRO A 1 90 ? -21.551 5.894 21.965 1.00 92.38 90 PRO A O 1
ATOM 686 N N . ARG A 1 91 ? -19.678 5.939 23.191 1.00 91.00 91 ARG A N 1
ATOM 687 C CA . ARG A 1 91 ? -19.631 7.404 23.323 1.00 91.00 91 ARG A CA 1
ATOM 688 C C . ARG A 1 91 ? -18.500 7.955 22.472 1.00 91.00 91 ARG A C 1
ATOM 690 O O . ARG A 1 91 ? -17.378 8.089 22.943 1.00 91.00 91 ARG A O 1
ATOM 697 N N . VAL A 1 92 ? -18.813 8.220 21.210 1.00 94.94 92 VAL A N 1
ATOM 698 C CA . VAL A 1 92 ? -17.855 8.753 20.243 1.00 94.94 92 VAL A CA 1
ATOM 699 C C . VAL A 1 92 ? -18.009 10.264 20.164 1.00 94.94 92 VAL A C 1
ATOM 701 O O . VAL A 1 92 ? -19.067 10.767 19.790 1.00 94.94 92 VAL A O 1
ATOM 704 N N . ASP A 1 93 ? -16.928 10.969 20.465 1.00 95.31 93 ASP A N 1
ATOM 705 C CA . ASP A 1 93 ? -16.728 12.372 20.125 1.00 95.31 93 ASP A CA 1
ATOM 706 C C . ASP A 1 93 ? -15.401 12.543 19.365 1.00 95.31 93 ASP A C 1
ATOM 708 O O . ASP A 1 93 ? -14.670 11.577 19.102 1.00 95.31 93 ASP A O 1
ATOM 712 N N . ARG A 1 94 ? -15.122 13.773 18.929 1.00 94.38 94 ARG A N 1
ATOM 713 C CA . ARG A 1 94 ? -13.965 14.077 18.083 1.00 94.38 94 ARG A CA 1
ATOM 714 C C . ARG A 1 94 ? -12.652 13.847 18.829 1.00 94.38 94 ARG A C 1
ATOM 716 O O . ARG A 1 94 ? -11.717 13.288 18.259 1.00 94.38 94 ARG A O 1
ATOM 723 N N . GLU A 1 95 ? -12.577 14.283 20.078 1.00 92.88 95 GLU A N 1
ATOM 724 C CA . GLU A 1 95 ? -11.391 14.200 20.925 1.00 92.88 95 GLU A CA 1
ATOM 725 C C . GLU A 1 95 ? -11.055 12.741 21.253 1.00 92.88 95 GLU A C 1
ATOM 727 O O . GLU A 1 95 ? -9.903 12.320 21.113 1.00 92.88 95 GLU A O 1
ATOM 732 N N . ALA A 1 96 ? -12.067 11.943 21.602 1.00 92.50 96 ALA A N 1
ATOM 733 C CA . ALA A 1 96 ? -11.939 10.512 21.833 1.00 92.50 96 ALA A CA 1
ATOM 734 C C . ALA A 1 96 ? -11.469 9.782 20.571 1.00 92.50 96 ALA A C 1
ATOM 736 O O . ALA A 1 96 ? -10.588 8.924 20.654 1.00 92.50 96 ALA A O 1
ATOM 737 N N . LEU A 1 97 ? -11.997 10.149 19.397 1.00 91.94 97 LEU A N 1
ATOM 738 C CA . LEU A 1 97 ? -11.574 9.572 18.123 1.00 91.94 97 LEU A CA 1
ATOM 739 C C . LEU A 1 97 ? -10.112 9.876 17.801 1.00 91.94 97 LEU A C 1
ATOM 741 O O . LEU A 1 97 ? -9.361 8.952 17.491 1.00 91.94 97 LEU A O 1
ATOM 745 N N . ILE A 1 98 ? -9.703 11.143 17.888 1.00 89.56 98 ILE A N 1
ATOM 746 C CA . ILE A 1 98 ? -8.313 11.543 17.631 1.00 89.56 98 ILE A CA 1
ATOM 747 C C . ILE A 1 98 ? -7.382 10.799 18.588 1.00 89.56 98 ILE A C 1
ATOM 749 O O . ILE A 1 98 ? -6.457 10.130 18.132 1.00 89.56 98 ILE A O 1
ATOM 753 N N . SER A 1 99 ? -7.685 10.813 19.891 1.00 88.12 99 SER A N 1
ATOM 754 C CA . SER A 1 99 ? -6.871 10.115 20.890 1.00 88.12 99 SER A CA 1
ATOM 755 C C . SER A 1 99 ? -6.778 8.611 20.616 1.00 88.12 99 SER A C 1
ATOM 757 O O . SER A 1 99 ? -5.714 8.014 20.776 1.00 88.12 99 SER A O 1
ATOM 759 N N . ALA A 1 100 ? -7.873 7.978 20.189 1.00 89.69 100 ALA A N 1
ATOM 760 C CA . ALA A 1 100 ? -7.888 6.554 19.882 1.00 89.69 100 ALA A CA 1
ATOM 761 C C . ALA A 1 100 ? -7.107 6.213 18.607 1.00 89.69 100 ALA A C 1
ATOM 763 O O . ALA A 1 100 ? -6.441 5.178 18.587 1.00 89.69 100 ALA A O 1
ATOM 764 N N . VAL A 1 101 ? -7.167 7.046 17.561 1.00 87.75 101 VAL A N 1
ATOM 765 C CA . VAL A 1 101 ? -6.383 6.853 16.329 1.00 87.75 101 VAL A CA 1
ATOM 766 C C . VAL A 1 101 ? -4.897 7.062 16.604 1.00 87.75 101 VAL A C 1
ATOM 768 O O . VAL A 1 101 ? -4.091 6.234 16.191 1.00 87.75 101 VAL A O 1
ATOM 771 N N . GLU A 1 102 ? -4.531 8.100 17.355 1.00 84.62 102 GLU A N 1
ATOM 772 C CA . GLU A 1 102 ? -3.142 8.373 17.745 1.00 84.62 102 GLU A CA 1
ATOM 773 C C . GLU A 1 102 ? -2.532 7.256 18.596 1.00 84.62 102 GLU A C 1
ATOM 775 O O . GLU A 1 102 ? -1.330 7.040 18.538 1.00 84.62 102 GLU A O 1
ATOM 780 N N . LYS A 1 103 ? -3.351 6.508 19.344 1.00 81.81 103 LYS A N 1
ATOM 781 C CA . LYS A 1 103 ? -2.935 5.322 20.112 1.00 81.81 103 LYS A CA 1
ATOM 782 C C . LYS A 1 103 ? -2.963 4.022 19.308 1.00 81.81 103 LYS A C 1
ATOM 784 O O . LYS A 1 103 ? -2.825 2.947 19.889 1.00 81.81 103 LYS A O 1
ATOM 789 N N . THR A 1 104 ? -3.171 4.088 17.994 1.00 75.81 104 THR A N 1
ATOM 790 C CA . THR A 1 104 ? -3.080 2.904 17.137 1.00 75.81 104 THR A CA 1
ATOM 791 C C . THR A 1 104 ? -1.624 2.463 17.071 1.00 75.81 104 THR A C 1
ATOM 793 O O . THR A 1 104 ? -0.814 3.039 16.346 1.00 75.81 104 THR A O 1
ATOM 796 N N . ASP A 1 105 ? -1.304 1.420 17.828 1.00 68.00 105 ASP A N 1
ATOM 797 C CA . ASP A 1 105 ? -0.100 0.630 17.615 1.00 68.00 105 ASP A CA 1
ATOM 798 C C . ASP A 1 105 ? -0.389 -0.293 16.427 1.00 68.00 105 ASP A C 1
ATOM 800 O O . ASP A 1 105 ? -1.051 -1.322 16.567 1.00 68.00 105 ASP A O 1
ATOM 804 N N . GLY A 1 106 ? -0.017 0.145 15.221 1.00 59.56 106 GLY A N 1
ATOM 805 C CA . GLY A 1 106 ? -0.335 -0.514 13.954 1.00 59.56 106 GLY A CA 1
ATOM 806 C C . GLY A 1 106 ? 0.479 -1.783 13.729 1.00 59.56 106 GLY A C 1
ATOM 807 O O . GLY A 1 106 ? 1.028 -1.977 12.640 1.00 59.56 106 GLY A O 1
ATOM 808 N N . GLN A 1 107 ? 0.558 -2.650 14.743 1.00 61.84 107 GLN A N 1
ATOM 809 C CA . GLN A 1 107 ? 1.184 -3.959 14.652 1.00 61.84 107 GLN A CA 1
ATOM 810 C C . GLN A 1 107 ? 0.660 -4.689 13.411 1.00 61.84 107 GLN A C 1
ATOM 812 O O . GLN A 1 107 ? -0.540 -4.888 13.219 1.00 61.84 107 GLN A O 1
ATOM 817 N N . GLY A 1 108 ? 1.595 -5.030 12.525 1.00 65.38 108 GLY A N 1
ATOM 818 C CA . GLY A 1 108 ? 1.328 -5.730 11.274 1.00 65.38 108 GLY A CA 1
ATOM 819 C C . GLY A 1 108 ? 0.717 -4.895 10.144 1.00 65.38 108 GLY A C 1
ATOM 820 O O . GLY A 1 108 ? 0.330 -5.501 9.153 1.00 65.38 108 GLY A O 1
ATOM 821 N N . GLY A 1 109 ? 0.580 -3.564 10.259 1.00 82.50 109 GLY A N 1
ATOM 822 C CA . GLY A 1 109 ? 0.152 -2.689 9.151 1.00 82.50 109 GLY A CA 1
ATOM 823 C C . GLY A 1 109 ? -1.174 -3.109 8.501 1.00 82.50 109 GLY A C 1
ATOM 824 O O . GLY A 1 109 ? -1.338 -3.011 7.285 1.00 82.50 109 GLY A O 1
ATOM 825 N N . PHE A 1 110 ? -2.085 -3.684 9.298 1.00 90.19 110 PHE A N 1
ATOM 826 C CA . PHE A 1 110 ? -3.333 -4.325 8.853 1.00 90.19 110 PHE A CA 1
ATOM 827 C C . PHE A 1 110 ? -3.153 -5.441 7.803 1.00 90.19 110 PHE A C 1
ATOM 829 O O . PHE A 1 110 ? -4.085 -5.769 7.068 1.00 90.19 110 PHE A O 1
ATOM 836 N N . GLY A 1 111 ? -1.958 -6.030 7.739 1.00 91.50 111 GLY A N 1
ATOM 837 C CA . GLY A 1 111 ? -1.533 -7.041 6.775 1.00 91.50 111 GLY A CA 1
ATOM 838 C C . GLY A 1 111 ? -1.114 -6.486 5.411 1.00 91.50 111 GLY A C 1
ATOM 839 O O . GLY A 1 111 ? -0.872 -7.276 4.500 1.00 91.50 111 GLY A O 1
ATOM 840 N N . PHE A 1 112 ? -1.038 -5.159 5.259 1.00 93.38 112 PHE A N 1
ATOM 841 C CA . PHE A 1 112 ? -0.644 -4.491 4.014 1.00 93.38 112 PHE A CA 1
ATOM 842 C C . PHE A 1 112 ? 0.730 -3.838 4.073 1.00 93.38 112 PHE A C 1
ATOM 844 O O . PHE A 1 112 ? 1.327 -3.616 3.030 1.00 93.38 112 PHE A O 1
ATOM 851 N N . ALA A 1 113 ? 1.230 -3.498 5.250 1.00 91.00 113 ALA A N 1
ATOM 852 C CA . ALA A 1 113 ? 2.485 -2.778 5.393 1.00 91.00 113 ALA A CA 1
ATOM 853 C C . ALA A 1 113 ? 3.341 -3.407 6.489 1.00 91.00 113 ALA A C 1
ATOM 855 O O . ALA A 1 113 ? 2.866 -4.225 7.285 1.00 91.00 113 ALA A O 1
ATOM 856 N N . ALA A 1 114 ? 4.593 -2.963 6.577 1.00 88.69 114 ALA A N 1
ATOM 857 C CA . ALA A 1 114 ? 5.304 -3.020 7.846 1.00 88.69 114 ALA A CA 1
ATOM 858 C C . ALA A 1 114 ? 4.490 -2.293 8.948 1.00 88.69 114 ALA A C 1
ATOM 860 O O . ALA A 1 114 ? 3.550 -1.555 8.635 1.00 88.69 114 ALA A O 1
ATOM 861 N N . PRO A 1 115 ? 4.798 -2.501 10.242 1.00 85.81 115 PRO A N 1
ATOM 862 C CA . PRO A 1 115 ? 4.039 -1.876 11.319 1.00 85.81 115 PRO A CA 1
ATOM 863 C C . PRO A 1 115 ? 3.901 -0.357 11.144 1.00 85.81 115 PRO A C 1
ATOM 865 O O . PRO A 1 115 ? 4.901 0.348 11.015 1.00 85.81 115 PRO A O 1
ATOM 868 N N . LEU A 1 116 ? 2.657 0.128 11.155 1.00 85.50 116 LEU A N 1
ATOM 869 C CA . LEU A 1 116 ? 2.329 1.549 11.034 1.00 85.50 116 LEU A CA 1
ATOM 870 C C . LEU A 1 116 ? 2.282 2.184 12.426 1.00 85.50 116 LEU A C 1
ATOM 872 O O . LEU A 1 116 ? 1.791 1.563 13.368 1.00 85.50 116 LEU A O 1
ATOM 876 N N . ARG A 1 117 ? 2.753 3.422 12.576 1.00 82.00 117 ARG A N 1
ATOM 877 C CA . ARG A 1 117 ? 2.747 4.128 13.870 1.00 82.00 117 ARG A CA 1
ATOM 878 C C . ARG A 1 117 ? 2.025 5.458 13.746 1.00 82.00 117 ARG A C 1
ATOM 880 O O . ARG A 1 117 ? 2.335 6.234 12.859 1.00 82.00 117 ARG A O 1
ATOM 887 N N . PHE A 1 118 ? 1.069 5.730 14.627 1.00 82.38 118 PHE A N 1
ATOM 888 C CA . PHE A 1 118 ? 0.248 6.943 14.575 1.00 82.38 118 PHE A CA 1
ATOM 889 C C . PHE A 1 118 ? 0.583 7.896 15.731 1.00 82.38 118 PHE A C 1
ATOM 891 O O . PHE A 1 118 ? 1.148 7.491 16.747 1.00 82.38 118 PHE A O 1
ATOM 898 N N . GLY A 1 119 ? 0.222 9.175 15.586 1.00 76.50 119 GLY A N 1
ATOM 899 C CA . GLY A 1 119 ? 0.315 10.165 16.665 1.00 76.50 119 GLY A CA 1
ATOM 900 C C . GLY A 1 119 ? 1.739 10.354 17.215 1.00 76.50 119 GLY A C 1
ATOM 901 O O . GLY A 1 119 ? 2.694 10.292 16.443 1.00 76.50 119 GLY A O 1
ATOM 902 N N . PRO A 1 120 ? 1.923 10.563 18.535 1.00 66.50 120 PRO A N 1
ATOM 903 C CA . PRO A 1 120 ? 3.251 10.766 19.127 1.00 66.50 120 PRO A CA 1
ATOM 904 C C . PRO A 1 120 ? 4.176 9.545 18.975 1.00 66.50 120 PRO A C 1
ATOM 906 O O . PRO A 1 120 ? 5.384 9.661 19.168 1.00 66.50 120 PRO A O 1
ATOM 909 N N . TYR A 1 121 ? 3.635 8.379 18.598 1.00 60.81 121 TYR A N 1
ATOM 910 C CA . TYR A 1 121 ? 4.410 7.174 18.301 1.00 60.81 121 TYR A CA 1
ATOM 911 C C . TYR A 1 121 ? 5.026 7.176 16.890 1.00 60.81 121 TYR A C 1
ATOM 913 O O . TYR A 1 121 ? 5.917 6.368 16.624 1.00 60.81 121 TYR A O 1
ATOM 921 N N . ALA A 1 122 ? 4.601 8.084 16.001 1.00 58.06 122 ALA A N 1
ATOM 922 C CA . ALA A 1 122 ? 5.196 8.311 14.677 1.00 58.06 122 ALA A CA 1
ATOM 923 C C . ALA A 1 122 ? 6.494 9.155 14.721 1.00 58.06 122 ALA A C 1
ATOM 925 O O . ALA A 1 122 ? 7.037 9.522 13.679 1.00 58.06 122 ALA A O 1
ATOM 926 N N . ALA A 1 123 ? 6.987 9.481 15.925 1.00 57.00 123 ALA A N 1
ATOM 927 C CA . ALA A 1 123 ? 7.936 10.571 16.151 1.00 57.00 123 ALA A CA 1
ATOM 928 C C . ALA A 1 123 ? 7.428 11.910 15.555 1.00 57.00 123 ALA A C 1
ATOM 930 O O . ALA A 1 123 ? 6.333 12.015 15.003 1.00 57.00 123 ALA A O 1
ATOM 931 N N . ASP A 1 124 ? 8.208 12.968 15.719 1.00 57.28 124 ASP A N 1
ATOM 932 C CA . ASP A 1 124 ? 7.990 14.339 15.228 1.00 57.28 124 ASP A CA 1
ATOM 933 C C . ASP A 1 124 ? 7.621 14.490 13.734 1.00 57.28 124 ASP A C 1
ATOM 935 O O . ASP A 1 124 ? 7.133 15.541 13.317 1.00 57.28 124 ASP A O 1
ATOM 939 N N . SER A 1 125 ? 7.797 13.442 12.932 1.00 62.38 125 SER A N 1
ATOM 940 C CA . SER A 1 125 ? 7.643 13.468 11.476 1.00 62.38 125 SER A CA 1
ATOM 941 C C . SER A 1 125 ? 6.204 13.457 10.942 1.00 62.38 125 SER A C 1
ATOM 943 O O . SER A 1 125 ? 5.990 13.803 9.779 1.00 62.38 125 SER A O 1
ATOM 945 N N . ARG A 1 126 ? 5.205 13.047 11.747 1.00 70.50 126 ARG A N 1
ATOM 946 C CA . ARG A 1 126 ? 3.859 12.649 11.255 1.00 70.50 126 ARG A CA 1
ATOM 947 C C . ARG A 1 126 ? 3.907 11.603 10.123 1.00 70.50 126 ARG A C 1
ATOM 949 O O . ARG A 1 126 ? 2.914 11.425 9.416 1.00 70.50 126 ARG A O 1
ATOM 956 N N . ASP A 1 127 ? 5.030 10.908 9.963 1.00 79.44 127 ASP A N 1
ATOM 957 C CA . ASP A 1 127 ? 5.198 9.828 9.005 1.00 79.44 127 ASP A CA 1
ATOM 958 C C . ASP A 1 127 ? 4.799 8.506 9.659 1.00 79.44 127 ASP A C 1
ATOM 960 O O . ASP A 1 127 ? 5.489 7.967 10.529 1.00 79.44 127 ASP A O 1
ATOM 964 N N . ILE A 1 128 ? 3.644 7.989 9.246 1.00 82.94 128 ILE A N 1
ATOM 965 C CA . ILE A 1 128 ? 3.093 6.761 9.814 1.00 82.94 128 ILE A CA 1
ATOM 966 C C . ILE A 1 128 ? 3.764 5.493 9.278 1.00 82.94 128 ILE A C 1
ATOM 968 O O . ILE A 1 128 ? 3.540 4.417 9.841 1.00 82.94 128 ILE A O 1
ATOM 972 N N . ASN A 1 129 ? 4.550 5.595 8.198 1.00 85.88 129 ASN A N 1
ATOM 973 C CA . ASN A 1 129 ? 5.179 4.460 7.537 1.00 85.88 129 ASN A CA 1
ATOM 974 C C . ASN A 1 129 ? 6.591 4.788 7.051 1.00 85.88 129 ASN A C 1
ATOM 976 O O . ASN A 1 129 ? 6.795 5.334 5.972 1.00 85.88 129 ASN A O 1
ATOM 980 N N . ARG A 1 130 ? 7.584 4.305 7.794 1.00 85.56 130 ARG A N 1
ATOM 981 C CA . ARG A 1 130 ? 8.998 4.495 7.452 1.00 85.56 130 ARG A CA 1
ATOM 982 C C . ARG A 1 130 ? 9.590 3.345 6.645 1.00 85.56 130 ARG A C 1
ATOM 984 O O . ARG A 1 130 ? 10.810 3.231 6.550 1.00 85.56 130 ARG A O 1
ATOM 991 N N . CYS A 1 131 ? 8.756 2.457 6.108 1.00 90.06 131 CYS A N 1
ATOM 992 C CA . CYS A 1 131 ? 9.195 1.243 5.440 1.00 90.06 131 CYS A CA 1
ATOM 993 C C . CYS A 1 131 ? 8.715 1.182 3.991 1.00 90.06 131 CYS A C 1
ATOM 995 O O . CYS A 1 131 ? 7.532 1.331 3.696 1.00 90.06 131 CYS A O 1
ATOM 997 N N . LEU A 1 132 ? 9.635 0.855 3.086 1.00 93.31 132 LEU A N 1
ATOM 998 C CA . LEU A 1 132 ? 9.356 0.614 1.674 1.00 93.31 132 LEU A CA 1
ATOM 999 C C . LEU A 1 132 ? 9.923 -0.741 1.264 1.00 93.31 132 LEU A C 1
ATOM 1001 O O . LEU A 1 132 ? 1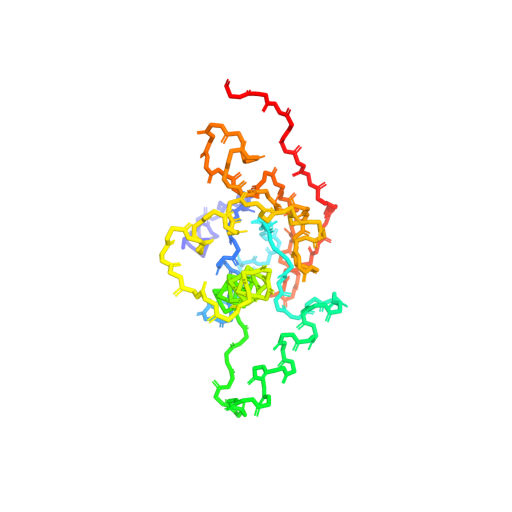0.979 -1.153 1.736 1.00 93.31 132 LEU A O 1
ATOM 1005 N N . LYS A 1 133 ? 9.270 -1.421 0.332 1.00 93.12 133 LYS A N 1
ATOM 1006 C CA . LYS A 1 133 ? 9.863 -2.526 -0.423 1.00 93.12 133 LYS A CA 1
ATOM 1007 C C . LYS A 1 133 ? 10.069 -2.097 -1.867 1.00 93.12 133 LYS A C 1
ATOM 1009 O O . LYS A 1 133 ? 9.307 -1.294 -2.404 1.00 93.12 133 LYS A O 1
ATOM 1014 N N . ILE A 1 134 ? 11.093 -2.642 -2.509 1.00 95.38 134 ILE A N 1
ATOM 1015 C CA . ILE A 1 134 ? 11.307 -2.442 -3.935 1.00 95.38 134 ILE A CA 1
ATOM 1016 C C . ILE A 1 134 ? 10.638 -3.589 -4.681 1.00 95.38 134 ILE A C 1
ATOM 1018 O O . ILE A 1 134 ? 10.854 -4.769 -4.395 1.00 95.38 134 ILE A O 1
ATOM 1022 N N . THR A 1 135 ? 9.823 -3.229 -5.660 1.00 94.88 135 THR A N 1
ATOM 1023 C CA . THR A 1 135 ? 9.242 -4.149 -6.634 1.00 94.88 135 THR A CA 1
ATOM 1024 C C . THR A 1 135 ? 9.805 -3.841 -8.017 1.00 94.88 135 THR A C 1
ATOM 1026 O O . THR A 1 135 ? 10.379 -2.776 -8.247 1.00 94.88 135 THR A O 1
ATOM 1029 N N . LYS A 1 136 ? 9.664 -4.776 -8.948 1.00 95.62 136 LYS A N 1
ATOM 1030 C CA . LYS A 1 136 ? 10.018 -4.599 -10.354 1.00 95.62 136 LYS A CA 1
ATOM 1031 C C . LYS A 1 136 ? 8.803 -4.912 -11.211 1.00 95.62 136 LYS A C 1
ATOM 1033 O O . LYS A 1 136 ? 8.100 -5.884 -10.938 1.00 95.62 136 LYS A O 1
ATOM 1038 N N . VAL A 1 137 ? 8.565 -4.106 -12.242 1.00 94.62 137 VAL A N 1
ATOM 1039 C CA . VAL A 1 137 ? 7.538 -4.403 -13.243 1.00 94.62 137 VAL A CA 1
ATOM 1040 C C . VAL A 1 137 ? 7.986 -5.617 -14.050 1.00 94.62 137 VAL A C 1
ATOM 1042 O O . VAL A 1 137 ? 8.984 -5.549 -14.770 1.00 94.62 137 VAL A O 1
ATOM 1045 N N . VAL A 1 138 ? 7.263 -6.721 -13.881 1.00 93.38 138 VAL A N 1
ATOM 1046 C CA . VAL A 1 138 ? 7.427 -7.973 -14.618 1.00 93.38 138 VAL A CA 1
ATOM 1047 C C . VAL A 1 138 ? 6.085 -8.326 -15.243 1.00 93.38 138 VAL A C 1
ATOM 1049 O O . VAL A 1 138 ? 5.093 -8.499 -14.532 1.00 93.38 138 VAL A O 1
ATOM 1052 N N . GLN A 1 139 ? 6.041 -8.408 -16.571 1.00 90.56 139 GLN A N 1
ATOM 1053 C CA . GLN A 1 139 ? 4.814 -8.640 -17.342 1.00 90.56 139 GLN A CA 1
ATOM 1054 C C . GLN A 1 139 ? 3.696 -7.649 -16.968 1.00 90.56 139 GLN A C 1
ATOM 1056 O O . GLN A 1 139 ? 2.534 -8.023 -16.791 1.00 90.56 139 GLN A O 1
ATOM 1061 N N . GLY A 1 140 ? 4.063 -6.374 -16.796 1.00 87.44 140 GLY A N 1
ATOM 1062 C CA . GLY A 1 140 ? 3.133 -5.306 -16.414 1.00 87.44 140 GLY A CA 1
ATOM 1063 C C . GLY A 1 140 ? 2.615 -5.361 -14.969 1.00 87.44 140 GLY A C 1
ATOM 1064 O O . GLY A 1 140 ? 1.705 -4.607 -14.635 1.00 87.44 140 GLY A O 1
ATOM 1065 N N . LYS A 1 141 ? 3.166 -6.226 -14.105 1.00 86.81 141 LYS A N 1
ATOM 1066 C CA . LYS A 1 141 ? 2.797 -6.337 -12.682 1.00 86.81 141 LYS A CA 1
ATOM 1067 C C . LYS A 1 141 ? 3.981 -6.009 -11.780 1.00 86.81 141 LYS A C 1
ATOM 1069 O O . LYS A 1 141 ? 5.111 -6.357 -12.099 1.00 86.81 141 LYS A O 1
ATOM 1074 N N . ALA A 1 142 ? 3.729 -5.400 -10.626 1.00 90.75 142 ALA A N 1
ATOM 1075 C CA . ALA A 1 142 ? 4.756 -5.214 -9.605 1.00 90.75 142 ALA A CA 1
ATOM 1076 C C . ALA A 1 142 ? 5.053 -6.533 -8.879 1.00 90.75 142 ALA A C 1
ATOM 1078 O O . ALA A 1 142 ? 4.197 -7.074 -8.179 1.00 90.75 142 ALA A O 1
ATOM 1079 N N . VAL A 1 143 ? 6.280 -7.029 -9.021 1.00 92.44 143 VAL A N 1
ATOM 1080 C CA . VAL A 1 143 ? 6.778 -8.217 -8.318 1.00 92.44 143 VAL A CA 1
ATOM 1081 C C . VAL A 1 143 ? 7.817 -7.781 -7.282 1.00 92.44 143 VAL A C 1
ATOM 1083 O O . VAL A 1 143 ? 8.778 -7.109 -7.663 1.00 92.44 143 VAL A O 1
ATOM 1086 N N . PRO A 1 144 ? 7.660 -8.111 -5.985 1.00 92.50 144 PRO A N 1
ATOM 1087 C CA . PRO A 1 144 ? 8.656 -7.788 -4.964 1.00 92.50 144 PRO A CA 1
ATOM 1088 C C . PRO A 1 144 ? 10.031 -8.365 -5.300 1.00 92.50 144 PRO A C 1
ATOM 1090 O O . PRO A 1 144 ? 10.145 -9.535 -5.656 1.00 92.50 144 PRO A O 1
ATOM 1093 N N . VAL A 1 145 ? 11.069 -7.538 -5.176 1.00 95.12 145 VAL A N 1
ATOM 1094 C CA . VAL A 1 145 ? 12.477 -7.949 -5.320 1.00 95.12 145 VAL A CA 1
ATOM 1095 C C . VAL A 1 145 ? 13.278 -7.742 -4.034 1.00 95.12 145 VAL A C 1
ATOM 1097 O O . VAL A 1 145 ? 14.402 -8.223 -3.924 1.00 95.12 145 VAL A O 1
ATOM 1100 N N . THR A 1 146 ? 12.702 -7.051 -3.049 1.00 94.19 146 THR A N 1
ATOM 1101 C CA . THR A 1 146 ? 13.219 -6.958 -1.682 1.00 94.19 146 THR A CA 1
ATOM 1102 C C . THR A 1 146 ? 12.094 -7.177 -0.677 1.00 94.19 146 THR A C 1
ATOM 1104 O O . THR A 1 146 ? 10.928 -6.917 -0.979 1.00 94.19 146 THR A O 1
ATOM 1107 N N . ASP A 1 147 ? 12.461 -7.548 0.548 1.00 92.31 147 ASP A N 1
ATOM 1108 C CA . ASP A 1 147 ? 11.604 -7.361 1.720 1.00 92.31 147 ASP A CA 1
ATOM 1109 C C . ASP A 1 147 ? 11.480 -5.870 2.089 1.00 92.31 147 ASP A C 1
ATOM 1111 O O . ASP A 1 147 ? 12.082 -4.994 1.449 1.00 92.31 147 ASP A O 1
ATOM 1115 N N . TRP A 1 148 ? 10.706 -5.585 3.139 1.00 92.50 148 TRP A N 1
ATOM 1116 C CA . TRP A 1 148 ? 10.590 -4.258 3.738 1.00 92.50 148 TRP A CA 1
ATOM 1117 C C . TRP A 1 148 ? 11.955 -3.721 4.185 1.00 92.50 148 TRP A C 1
ATOM 1119 O O . TRP A 1 148 ? 12.708 -4.373 4.909 1.00 92.50 148 TRP A O 1
ATOM 1129 N N . ARG A 1 149 ? 12.262 -2.494 3.772 1.00 92.12 149 ARG A N 1
ATOM 1130 C CA . ARG A 1 149 ? 13.413 -1.702 4.198 1.00 92.12 149 ARG A CA 1
ATOM 1131 C C . ARG A 1 149 ? 12.888 -0.497 4.955 1.00 92.12 149 ARG A C 1
ATOM 1133 O O . ARG A 1 149 ? 12.178 0.320 4.379 1.00 92.12 149 ARG A O 1
ATOM 1140 N N . CYS A 1 150 ? 13.219 -0.426 6.237 1.00 88.50 150 CYS A N 1
ATOM 1141 C CA . CYS A 1 150 ? 12.738 0.613 7.134 1.00 88.50 150 CYS A CA 1
ATOM 1142 C C . CYS A 1 150 ? 13.845 1.612 7.445 1.00 88.50 150 CYS A C 1
ATOM 1144 O O . CYS A 1 150 ? 14.975 1.213 7.738 1.00 88.50 150 CYS A O 1
ATOM 1146 N N . ASP A 1 151 ? 13.505 2.893 7.401 1.00 85.81 151 ASP A N 1
ATOM 1147 C CA . ASP A 1 151 ? 14.356 3.947 7.919 1.00 85.81 151 ASP A CA 1
ATOM 1148 C C . ASP A 1 151 ? 14.193 4.042 9.441 1.00 85.81 151 ASP A C 1
ATOM 1150 O O . ASP A 1 151 ? 13.114 4.327 9.962 1.00 85.81 151 ASP A O 1
ATOM 1154 N N . ASN A 1 152 ? 15.288 3.769 10.146 1.00 76.81 152 ASN A N 1
ATOM 1155 C CA . ASN A 1 152 ? 15.361 3.789 11.604 1.00 76.81 152 ASN A CA 1
ATOM 1156 C C . ASN A 1 152 ? 16.163 4.992 12.128 1.00 76.81 152 ASN A C 1
ATOM 1158 O O . ASN A 1 152 ? 16.428 5.058 13.328 1.00 76.81 152 ASN A O 1
ATOM 1162 N N . GLN A 1 153 ? 16.593 5.913 11.258 1.00 71.44 153 GLN A N 1
ATOM 1163 C CA . GLN A 1 153 ? 17.361 7.086 11.676 1.00 71.44 153 GLN A CA 1
ATOM 1164 C C . GLN A 1 153 ? 16.457 8.105 12.397 1.00 71.44 153 GLN A C 1
ATOM 1166 O O . GLN A 1 153 ? 15.285 8.245 12.035 1.00 71.44 153 GLN A O 1
ATOM 1171 N N . PRO A 1 154 ? 16.943 8.819 13.424 1.00 62.34 154 PRO A N 1
ATOM 1172 C CA . PRO A 1 154 ? 16.271 10.023 13.912 1.00 62.34 154 PRO A CA 1
ATOM 1173 C C . PRO A 1 154 ? 16.365 11.145 12.859 1.00 62.34 154 PRO A C 1
ATOM 1175 O O . PRO A 1 154 ? 17.328 11.172 12.091 1.00 62.34 154 PRO A O 1
ATOM 1178 N N . PHE A 1 155 ? 15.357 12.022 12.804 1.00 57.94 155 PHE A N 1
ATOM 1179 C CA . PHE A 1 155 ? 15.378 13.229 11.965 1.00 57.94 155 PHE A CA 1
ATOM 1180 C C . PHE A 1 155 ? 16.277 14.317 12.564 1.00 57.94 155 PHE A C 1
ATOM 1182 O O . PHE A 1 155 ? 16.402 14.365 13.811 1.00 57.94 155 PHE A O 1
#

Radius of gyration: 18.16 Å; chains: 1; bounding box: 39×28×52 Å

Sequence (155 aa):
LQQAQDRAAYRPVHVAVPLFVDPTVRQGPTTEGTFVATDLELPGSSAPAVKEYEAAVRKSFGSRAQLNYIGVQGWIGAKAFVDALRRIGPRVDREALISAVEKTDGQGGFGFAAPLRFGPYAADSRDINRCLKITKVVQGKAVPVTDWRCDNQPF

Foldseek 3Di:
DQVVCVVVVHDDAAEEEQCCLWPVHDDDPSQAFHKYKYQWAAAPDPFPLNVVLQVVQCVVQPPNRGRGPVSVVVVLVVVLQVQLDVVLPDDDDPVSSLVSSQPPQQPCSSRIHHTFHHHCRCPPPRGRTQWIFMFGQDVSHTHTPGDIDGDPDDD